Protein AF-A0A832HVL4-F1 (afdb_monomer_lite)

Radius of gyration: 36.93 Å; chains: 1; bounding box: 83×59×104 Å

Foldseek 3Di:
DDDDDPVLLVCLVVVVDDPVSVVVVVVVCVVDPVVVVVSVVVVVVVVVVVPDDDPVPPDPDDDDPDPVPVVVVVVVVVVVVVVVCPPPDPDPDCVVVVVVVVVVVVVVVVVVVVVVVVVVVVVVVVVVVVVVVVVVVVVVVVVVVVVVVVVVVVVVVVVVVVVVVVVVVVVVVVPD

Secondary structure (DSSP, 8-state):
-PPPPHHHHHHHHHT-S-HHHHHHHHHHHHH-HHHHHHHHHHHHHHHHHHT---GGG-PPPPPP----HHHHHHHHHHHHHHHHHHTT---TTSHHHHHHHHHHHHHHHHHHHHHHHHHHHHHHHHHHHHHHHHHHHHHHHHHHHHHHHHHHHHHHHHHHHHHHHHHHHHHHHTT-

pLDDT: mean 84.69, std 16.8, range [48.59, 98.44]

Sequence (176 aa):
MKHPSEETWMEYLYGEVSVEGRRELEQHLTECAECKLRLDEWQKTRRMLDTWKNPAASLPKAVPRRKYWWQAAAAVILLGVGIGIGWWGGRHGDLEVLRAQVQSDVRQAVKKEFEIWRAERQELFEALQTQQEATAEQLARLRQDLETVAVMAEAGLQSAQTRINKLVSLTKVGTE

Structure (mmCIF, N/CA/C/O backbone):
data_AF-A0A832HVL4-F1
#
_entry.id   AF-A0A832HVL4-F1
#
loop_
_atom_site.group_PDB
_atom_site.id
_atom_site.type_symbol
_atom_site.label_atom_id
_atom_site.label_alt_id
_atom_site.label_comp_id
_atom_site.label_asym_id
_atom_site.label_entity_id
_atom_site.label_seq_id
_atom_site.pdbx_PDB_ins_code
_atom_site.Cartn_x
_atom_site.Cartn_y
_atom_site.Cartn_z
_atom_site.occupancy
_atom_site.B_iso_or_equiv
_atom_site.auth_seq_id
_atom_site.auth_comp_id
_atom_site.auth_asym_id
_atom_site.auth_atom_id
_atom_site.pdbx_PDB_model_num
ATOM 1 N N . MET A 1 1 ? -11.924 -37.226 -4.362 1.00 63.69 1 MET A N 1
ATOM 2 C CA . MET A 1 1 ? -11.251 -37.167 -5.681 1.00 63.69 1 MET A CA 1
ATOM 3 C C . MET A 1 1 ? -9.933 -36.423 -5.510 1.00 63.69 1 MET A C 1
ATOM 5 O O . MET A 1 1 ? -9.777 -35.761 -4.492 1.00 63.69 1 MET A O 1
ATOM 9 N N . LYS A 1 2 ? -8.967 -36.558 -6.428 1.00 84.81 2 LYS A N 1
ATOM 10 C CA . LYS A 1 2 ? -7.742 -35.742 -6.376 1.00 84.81 2 LYS A CA 1
ATOM 11 C C . LYS A 1 2 ? -8.062 -34.356 -6.938 1.00 84.81 2 LYS A C 1
ATOM 13 O O . LYS A 1 2 ? -8.553 -34.270 -8.059 1.00 84.81 2 LYS A O 1
ATOM 18 N N . HIS A 1 3 ? -7.831 -33.312 -6.150 1.00 92.62 3 HIS A N 1
ATOM 19 C CA . HIS A 1 3 ? -7.998 -31.931 -6.597 1.00 92.62 3 HIS A CA 1
ATOM 20 C C . HIS A 1 3 ? -6.729 -31.471 -7.326 1.00 92.62 3 HIS A C 1
ATOM 22 O O . HIS A 1 3 ? -5.634 -31.817 -6.870 1.00 92.62 3 HIS A O 1
ATOM 28 N N . PRO A 1 4 ? -6.847 -30.706 -8.427 1.00 94.50 4 PRO A N 1
ATOM 29 C CA . PRO A 1 4 ? -5.694 -30.072 -9.057 1.00 94.50 4 PRO A CA 1
ATOM 30 C C . PRO A 1 4 ? -4.993 -29.124 -8.080 1.00 94.50 4 PRO A C 1
ATOM 32 O O . PRO A 1 4 ? -5.637 -28.558 -7.187 1.00 94.50 4 PRO A O 1
ATOM 35 N N . SER A 1 5 ? -3.679 -28.965 -8.239 1.00 96.00 5 SER A N 1
ATOM 36 C CA . SER A 1 5 ? -2.907 -28.028 -7.424 1.00 96.00 5 SER A CA 1
ATOM 37 C C . SER A 1 5 ? -3.332 -26.585 -7.709 1.00 96.00 5 SER A C 1
ATOM 39 O O . SER A 1 5 ? -3.938 -26.275 -8.736 1.00 96.00 5 SER A O 1
ATOM 41 N N . GLU A 1 6 ? -3.014 -25.687 -6.781 1.00 94.50 6 GLU A N 1
ATOM 42 C CA . GLU A 1 6 ? -3.267 -24.257 -6.960 1.00 94.50 6 GLU A CA 1
ATOM 43 C C . GLU A 1 6 ? -2.499 -23.682 -8.156 1.00 94.50 6 GLU A C 1
ATOM 45 O O . GLU A 1 6 ? -3.067 -22.917 -8.926 1.00 94.50 6 GLU A O 1
ATOM 50 N N . GLU A 1 7 ? -1.256 -24.116 -8.366 1.00 95.94 7 GLU A N 1
ATOM 51 C CA . GLU A 1 7 ? -0.427 -23.730 -9.513 1.00 95.94 7 GLU A CA 1
ATOM 52 C C . GLU A 1 7 ? -1.128 -24.024 -10.847 1.00 95.94 7 GLU A C 1
ATOM 54 O O . GLU A 1 7 ? -1.289 -23.126 -11.671 1.00 95.94 7 GLU A O 1
ATOM 59 N N . THR A 1 8 ? -1.681 -25.230 -11.009 1.00 95.75 8 THR A N 1
ATOM 60 C CA . THR A 1 8 ? -2.439 -25.609 -12.211 1.00 95.75 8 THR A CA 1
ATOM 61 C C . THR A 1 8 ? -3.693 -24.746 -12.411 1.00 95.75 8 THR A C 1
ATOM 63 O O . THR A 1 8 ? -4.053 -24.412 -13.542 1.00 95.75 8 THR A O 1
ATOM 66 N N . TRP A 1 9 ? -4.369 -24.338 -11.331 1.00 96.50 9 TRP A N 1
ATOM 67 C CA . TRP A 1 9 ? -5.496 -23.404 -11.438 1.00 96.50 9 TRP A CA 1
ATOM 68 C C . TRP A 1 9 ? -5.062 -21.985 -11.814 1.00 96.50 9 TRP A C 1
ATOM 70 O O . TRP A 1 9 ? -5.796 -21.304 -12.536 1.00 96.50 9 TRP A O 1
ATOM 80 N N . MET A 1 10 ? -3.889 -21.536 -11.361 1.00 96.56 10 MET A N 1
ATOM 81 C CA . MET A 1 10 ? -3.337 -20.236 -11.747 1.00 96.56 10 MET A CA 1
ATOM 82 C C . MET A 1 10 ? -2.971 -20.223 -13.231 1.00 96.56 10 MET A C 1
ATOM 84 O O . MET A 1 10 ? -3.413 -19.320 -13.943 1.00 96.56 10 MET A O 1
ATOM 88 N N . GLU A 1 11 ? -2.290 -21.257 -13.730 1.00 96.88 11 GLU A N 1
ATOM 89 C CA . GLU A 1 11 ? -2.027 -21.422 -15.167 1.00 96.88 11 GLU A CA 1
ATOM 90 C C . GLU A 1 11 ? -3.337 -21.389 -15.973 1.00 96.88 11 GLU A C 1
ATOM 92 O O . GLU A 1 11 ? -3.433 -20.724 -17.007 1.00 96.88 11 GLU A O 1
ATOM 97 N N . TYR A 1 12 ? -4.396 -22.045 -15.483 1.00 96.69 12 TYR A N 1
ATOM 98 C CA . TYR A 1 12 ? -5.713 -22.014 -16.124 1.00 96.69 12 TYR A CA 1
ATOM 99 C C . TYR A 1 12 ? -6.314 -20.603 -16.168 1.00 96.69 12 TYR A C 1
ATOM 101 O O . TYR A 1 12 ? -6.781 -20.165 -17.224 1.00 96.69 12 TYR A O 1
ATOM 109 N N . LEU A 1 13 ? -6.278 -19.876 -15.047 1.00 95.19 13 LEU A N 1
ATOM 110 C CA . LEU A 1 13 ? -6.803 -18.512 -14.931 1.00 95.19 13 LEU A CA 1
ATOM 111 C C . LEU A 1 13 ? -6.048 -17.506 -15.808 1.00 95.19 13 LEU A C 1
ATOM 113 O O . LEU A 1 13 ? -6.663 -16.563 -16.321 1.00 95.19 13 LEU A O 1
ATOM 117 N N . TYR A 1 14 ? -4.740 -17.685 -15.982 1.00 94.38 14 TYR A N 1
ATOM 118 C CA . TYR A 1 14 ? -3.920 -16.850 -16.863 1.00 94.38 14 TYR A CA 1
ATOM 119 C C . TYR A 1 14 ? -3.921 -17.321 -18.322 1.00 94.38 14 TYR A C 1
ATOM 121 O O . TYR A 1 14 ? -3.505 -16.575 -19.205 1.00 94.38 14 TYR A O 1
ATOM 129 N N . GLY A 1 15 ? -4.496 -18.493 -18.604 1.00 95.50 15 GLY A N 1
ATOM 130 C CA . GLY A 1 15 ? -4.601 -19.042 -19.953 1.00 95.50 15 GLY A CA 1
ATOM 131 C C . GLY A 1 15 ? -3.311 -19.685 -20.461 1.00 95.50 15 GLY A C 1
ATOM 132 O O . GLY A 1 15 ? -3.133 -19.785 -21.671 1.00 95.50 15 GLY A O 1
ATOM 133 N N . GLU A 1 16 ? -2.444 -20.115 -19.548 1.00 96.94 16 GLU A N 1
ATOM 134 C CA . GLU A 1 16 ? -1.137 -20.729 -19.810 1.00 96.94 16 GLU A CA 1
ATOM 135 C C . GLU A 1 16 ? -1.212 -22.263 -19.933 1.00 96.94 16 GLU A C 1
ATOM 137 O O . GLU A 1 16 ? -0.270 -22.900 -20.394 1.00 96.94 16 GLU A O 1
ATOM 142 N N . VAL A 1 17 ? -2.354 -22.866 -19.588 1.00 96.56 17 VAL A N 1
ATOM 143 C CA . VAL A 1 17 ? -2.611 -24.301 -19.797 1.00 96.56 17 VAL A CA 1
ATOM 144 C C . VAL A 1 17 ? -2.794 -24.656 -21.277 1.00 96.56 17 VAL A C 1
ATOM 146 O O . VAL A 1 17 ? -3.365 -23.889 -22.057 1.00 96.56 17 VAL A O 1
ATOM 149 N N . SER A 1 18 ? -2.384 -25.873 -21.652 1.00 96.12 18 SER A N 1
ATOM 150 C CA . SER A 1 18 ? -2.676 -26.443 -22.972 1.00 96.12 18 SER A CA 1
ATOM 151 C C . SER A 1 18 ? -4.184 -26.614 -23.206 1.00 96.12 18 SER A C 1
ATOM 153 O O . SER A 1 18 ? -4.996 -26.585 -22.276 1.00 96.12 18 SER A O 1
ATOM 155 N N . VAL A 1 19 ? -4.580 -26.826 -24.464 1.00 95.38 19 VAL A N 1
ATOM 156 C CA . VAL A 1 19 ? -5.989 -27.048 -24.837 1.00 95.38 19 VAL A CA 1
ATOM 157 C C . VAL A 1 19 ? -6.540 -28.308 -24.163 1.00 95.38 19 VAL A C 1
ATOM 159 O O . VAL A 1 19 ? -7.671 -28.315 -23.672 1.00 95.38 19 VAL A O 1
ATOM 162 N N . GLU A 1 20 ? -5.726 -29.357 -24.091 1.00 93.94 20 GLU A N 1
ATOM 163 C CA . GLU A 1 20 ? -6.057 -30.615 -23.430 1.00 93.94 20 GLU A CA 1
ATOM 164 C C . GLU A 1 20 ? -6.231 -30.411 -21.921 1.00 93.94 20 GLU A C 1
ATOM 166 O O . GLU A 1 20 ? -7.255 -30.816 -21.368 1.00 93.94 20 GLU A O 1
ATOM 171 N N . GLY A 1 21 ? -5.293 -29.702 -21.279 1.00 94.56 21 GLY A N 1
ATOM 172 C CA . GLY A 1 21 ? -5.348 -29.400 -19.847 1.00 94.56 21 GLY A CA 1
ATOM 173 C C . GLY A 1 21 ? -6.544 -28.522 -19.476 1.00 94.56 21 GLY A C 1
ATOM 174 O O . GLY A 1 21 ? -7.209 -28.766 -18.469 1.00 94.56 21 GLY A O 1
ATOM 175 N N . ARG A 1 22 ? -6.904 -27.553 -20.328 1.00 96.69 22 ARG A N 1
ATOM 176 C CA . ARG A 1 22 ? -8.125 -26.753 -20.155 1.00 96.69 22 ARG A CA 1
ATOM 177 C C . ARG A 1 22 ? -9.375 -27.632 -20.124 1.00 96.69 22 ARG A C 1
ATOM 179 O O . ARG A 1 22 ? -10.199 -27.466 -19.229 1.00 96.69 22 ARG A O 1
ATOM 186 N N . ARG A 1 23 ? -9.503 -28.581 -21.056 1.00 96.25 23 ARG A N 1
ATOM 187 C CA . ARG A 1 23 ? -10.669 -29.475 -21.129 1.00 96.25 23 ARG A CA 1
ATOM 188 C C . ARG A 1 23 ? -10.781 -30.381 -19.898 1.00 96.25 23 ARG A C 1
ATOM 190 O O . ARG A 1 23 ? -11.883 -30.592 -19.400 1.00 96.25 23 ARG A O 1
ATOM 197 N N . GLU A 1 24 ? -9.661 -30.902 -19.402 1.00 95.50 24 GLU A N 1
ATOM 198 C CA . GLU A 1 24 ? -9.630 -31.735 -18.189 1.00 95.50 24 GLU A CA 1
ATOM 199 C C . GLU A 1 24 ? -10.056 -30.950 -16.942 1.00 95.50 24 GLU A C 1
ATOM 201 O O . GLU A 1 24 ? -10.849 -31.437 -16.133 1.00 95.50 24 GLU A O 1
ATOM 206 N N . LEU A 1 25 ? -9.586 -29.709 -16.807 1.00 96.69 25 LEU A N 1
ATOM 207 C CA . LEU A 1 25 ? -9.971 -28.829 -15.705 1.00 96.69 25 LEU A CA 1
ATOM 208 C C . LEU A 1 25 ? -11.440 -28.402 -15.798 1.00 96.69 25 LEU A C 1
ATOM 210 O O . LEU A 1 25 ? -12.139 -28.405 -14.787 1.00 96.69 25 LEU A O 1
ATOM 214 N N . GLU A 1 26 ? -11.942 -28.096 -16.995 1.00 96.50 26 GLU A N 1
ATOM 215 C CA . GLU A 1 26 ? -13.363 -27.804 -17.215 1.00 96.50 26 GLU A CA 1
ATOM 216 C C . GLU A 1 26 ? -14.248 -28.999 -16.849 1.00 96.50 26 GLU A C 1
ATOM 218 O O . GLU A 1 26 ? -15.247 -28.829 -16.146 1.00 96.50 26 GLU A O 1
ATOM 223 N N . GLN A 1 27 ? -13.854 -30.215 -17.240 1.00 95.94 27 GLN A N 1
ATOM 224 C CA . GLN A 1 27 ? -14.542 -31.430 -16.812 1.00 95.94 27 GLN A CA 1
ATOM 225 C C . GLN A 1 27 ? -14.526 -31.555 -15.282 1.00 95.94 27 GLN A C 1
ATOM 227 O O . GLN A 1 27 ? -15.575 -31.760 -14.668 1.00 95.94 27 GLN A O 1
ATOM 232 N N . HIS A 1 28 ? -13.376 -31.338 -14.642 1.00 96.06 28 HIS A N 1
ATOM 233 C CA . HIS A 1 28 ? -13.275 -31.370 -13.184 1.00 96.06 28 HIS A CA 1
ATOM 234 C C . HIS A 1 28 ? -14.218 -30.362 -12.504 1.00 96.06 28 HIS A C 1
ATOM 236 O O . HIS A 1 28 ? -14.832 -30.682 -11.487 1.00 96.06 28 HIS A O 1
ATOM 242 N N . LEU A 1 29 ? -14.398 -29.166 -13.073 1.00 96.44 29 LEU A N 1
ATOM 243 C CA . LEU A 1 29 ? -15.327 -28.155 -12.547 1.00 96.44 29 LEU A CA 1
ATOM 244 C C . LEU A 1 29 ? -16.802 -28.566 -12.655 1.00 96.44 29 LEU A C 1
ATOM 246 O O . LEU A 1 29 ? -17.626 -28.066 -11.884 1.00 96.44 29 LEU A O 1
ATOM 250 N N . THR A 1 30 ? -17.151 -29.459 -13.585 1.00 95.88 30 THR A N 1
ATOM 251 C CA . THR A 1 30 ? -18.510 -30.023 -13.651 1.00 95.88 30 THR A CA 1
ATOM 252 C C . THR A 1 30 ? -18.762 -31.063 -12.563 1.00 95.88 30 THR A C 1
ATOM 254 O O . THR A 1 30 ? -19.886 -31.179 -12.079 1.00 95.88 30 THR A O 1
ATOM 257 N N . GLU A 1 31 ? -17.714 -31.767 -12.135 1.00 95.69 31 GLU A N 1
ATOM 258 C CA . GLU A 1 31 ? -17.797 -32.872 -11.176 1.00 95.69 31 GLU A CA 1
ATOM 259 C C . GLU A 1 31 ? -17.493 -32.432 -9.727 1.00 95.69 31 GLU A C 1
ATOM 261 O O . GLU A 1 31 ? -17.926 -33.088 -8.778 1.00 95.69 31 GLU A O 1
ATOM 266 N N . CYS A 1 32 ? -16.785 -31.311 -9.526 1.00 97.00 32 CYS A N 1
ATOM 267 C CA . CYS A 1 32 ? -16.328 -30.850 -8.214 1.00 97.00 32 CYS A CA 1
ATOM 268 C C . CYS A 1 32 ? -16.840 -29.445 -7.843 1.00 97.00 32 CYS A C 1
ATOM 270 O O . CYS A 1 32 ? -16.320 -28.419 -8.290 1.00 97.00 32 CYS A O 1
ATOM 272 N N . ALA A 1 33 ? -17.814 -29.394 -6.928 1.00 95.44 33 ALA A N 1
ATOM 273 C CA . ALA A 1 33 ? -18.367 -28.138 -6.416 1.00 95.44 33 ALA A CA 1
ATOM 274 C C . ALA A 1 33 ? -17.352 -27.301 -5.610 1.00 95.44 33 ALA A C 1
ATOM 276 O O . ALA A 1 33 ? -17.384 -26.075 -5.675 1.00 95.44 33 ALA A O 1
ATOM 277 N N . GLU A 1 34 ? -16.434 -27.941 -4.879 1.00 95.81 34 GLU A N 1
ATOM 278 C CA . GLU A 1 34 ? -15.424 -27.239 -4.074 1.00 95.81 34 GLU A CA 1
ATOM 279 C C . GLU A 1 34 ? -14.448 -26.445 -4.953 1.00 95.81 34 GLU A C 1
ATOM 281 O O . GLU A 1 34 ? -14.223 -25.257 -4.723 1.00 95.81 34 GLU A O 1
ATOM 286 N N . CYS A 1 35 ? -13.916 -27.072 -6.007 1.00 96.62 35 CYS A N 1
ATOM 287 C CA . CYS A 1 35 ? -13.033 -26.392 -6.954 1.00 96.62 35 CYS A CA 1
ATOM 288 C C . CYS A 1 35 ? -13.754 -25.252 -7.681 1.00 96.62 35 CYS A C 1
ATOM 290 O O . CYS A 1 35 ? -13.153 -24.206 -7.918 1.00 96.62 35 CYS A O 1
ATOM 292 N N . LYS A 1 36 ? -15.053 -25.410 -7.963 1.00 96.38 36 LYS A N 1
ATOM 293 C CA . LYS A 1 36 ? -15.873 -24.352 -8.561 1.00 96.38 36 LYS A CA 1
ATOM 294 C C . LYS A 1 36 ? -16.016 -23.133 -7.647 1.00 96.38 36 LYS A C 1
ATOM 296 O O . LYS A 1 36 ? -15.883 -22.010 -8.127 1.00 96.38 36 LYS A O 1
ATOM 301 N N . LEU A 1 37 ? -16.255 -23.345 -6.351 1.00 96.50 37 LEU A N 1
ATOM 302 C CA . LEU A 1 37 ? -16.341 -22.257 -5.370 1.00 96.50 37 LEU A CA 1
ATOM 303 C C . LEU A 1 37 ? -15.018 -21.494 -5.263 1.00 96.50 37 LEU A C 1
ATOM 305 O O . LEU A 1 37 ? -15.008 -20.267 -5.342 1.00 96.50 37 LEU A O 1
ATOM 309 N N . ARG A 1 38 ? -13.902 -22.222 -5.152 1.00 96.06 38 ARG A N 1
ATOM 310 C CA . ARG A 1 38 ? -12.564 -21.623 -5.056 1.00 96.06 38 ARG A CA 1
ATOM 311 C C . ARG A 1 38 ? -12.214 -20.800 -6.300 1.00 96.06 38 ARG A C 1
ATOM 313 O O . ARG A 1 38 ? -11.702 -19.689 -6.191 1.00 96.06 38 ARG A O 1
ATOM 320 N N . LEU A 1 39 ? -12.541 -21.318 -7.484 1.00 96.62 39 LEU A N 1
ATOM 321 C CA . LEU A 1 39 ? -12.297 -20.619 -8.742 1.00 96.62 39 LEU A CA 1
ATOM 322 C C . LEU A 1 39 ? -13.128 -19.332 -8.867 1.00 96.62 39 LEU A C 1
ATOM 324 O O . LEU A 1 39 ? -12.608 -18.317 -9.332 1.00 96.62 39 LEU A O 1
ATOM 328 N N . ASP A 1 40 ? -14.393 -19.351 -8.440 1.00 96.88 40 ASP A N 1
ATOM 329 C CA . ASP A 1 40 ? -15.248 -18.157 -8.459 1.00 96.88 40 ASP A CA 1
ATOM 330 C C . ASP A 1 40 ? -14.735 -17.070 -7.499 1.00 96.88 40 ASP A C 1
ATOM 332 O O . ASP A 1 40 ? -14.710 -15.890 -7.858 1.00 96.88 40 ASP A O 1
ATOM 336 N N . GLU A 1 41 ? -14.230 -17.456 -6.322 1.00 97.00 41 GLU A N 1
ATOM 337 C CA . GLU A 1 41 ? -13.596 -16.533 -5.373 1.00 97.00 41 GLU A CA 1
ATOM 338 C C . GLU A 1 41 ? -12.382 -15.821 -5.992 1.00 97.00 41 GLU A C 1
ATOM 340 O O . GLU A 1 41 ? -12.291 -14.587 -5.955 1.00 97.00 41 GLU A O 1
ATOM 345 N N . TRP A 1 42 ? -11.488 -16.565 -6.648 1.00 96.81 42 TRP A N 1
ATOM 346 C CA . TRP A 1 42 ? -10.343 -15.976 -7.346 1.00 96.81 42 TRP A CA 1
ATOM 347 C C . TRP A 1 42 ? -10.768 -15.057 -8.497 1.00 96.81 42 TRP A C 1
ATOM 349 O O . TRP A 1 42 ? -10.261 -13.938 -8.621 1.00 96.81 42 TRP A O 1
ATOM 359 N N . GLN A 1 43 ? -11.744 -15.470 -9.310 1.00 95.88 43 GLN A N 1
ATOM 360 C CA . GLN A 1 43 ? -12.272 -14.633 -10.392 1.00 95.88 43 GLN A CA 1
ATOM 361 C C . GLN A 1 43 ? -12.960 -13.364 -9.876 1.00 95.88 43 GLN A C 1
ATOM 363 O O . GLN A 1 43 ? -12.926 -12.326 -10.542 1.00 95.88 43 GLN A O 1
ATOM 368 N N . LYS A 1 44 ? -13.608 -13.421 -8.710 1.00 96.12 44 LYS A N 1
ATOM 369 C CA . LYS A 1 44 ? -14.209 -12.253 -8.059 1.00 96.12 44 LYS A CA 1
ATOM 370 C C . LYS A 1 44 ? -13.136 -11.262 -7.611 1.00 96.12 44 LYS A C 1
ATOM 372 O O . LYS A 1 44 ? -13.257 -10.076 -7.917 1.00 96.12 44 LYS A O 1
ATOM 377 N N . THR A 1 45 ? -12.076 -11.739 -6.959 1.00 94.81 45 THR A N 1
ATOM 378 C CA . THR A 1 45 ? -10.936 -10.900 -6.556 1.00 94.81 45 THR A CA 1
ATOM 379 C C . THR A 1 45 ? -10.270 -10.251 -7.767 1.00 94.81 45 THR A C 1
ATOM 381 O O . THR A 1 45 ? -10.027 -9.045 -7.759 1.00 94.81 45 THR A O 1
ATOM 384 N N . ARG A 1 46 ? -10.063 -11.005 -8.853 1.00 93.44 46 ARG A N 1
ATOM 385 C CA . ARG A 1 46 ? -9.511 -10.465 -10.103 1.00 93.44 46 ARG A CA 1
ATOM 386 C C . ARG A 1 46 ? -10.391 -9.366 -10.698 1.00 93.44 46 ARG A C 1
ATOM 388 O O . ARG A 1 46 ? -9.890 -8.286 -10.977 1.00 93.44 46 ARG A O 1
ATOM 395 N N . ARG A 1 47 ? -11.707 -9.588 -10.795 1.00 92.94 47 ARG A N 1
ATOM 396 C CA . ARG A 1 47 ? -12.660 -8.564 -11.267 1.00 92.94 47 ARG A CA 1
ATOM 397 C C . ARG A 1 47 ? -12.637 -7.303 -10.399 1.00 92.94 47 ARG A C 1
ATOM 399 O O . ARG A 1 47 ? -12.713 -6.200 -10.930 1.00 92.94 47 ARG A O 1
ATOM 406 N N . MET A 1 48 ? -12.512 -7.454 -9.080 1.00 91.06 48 MET A N 1
ATOM 407 C CA . MET A 1 48 ? -12.387 -6.322 -8.158 1.00 91.06 48 MET A CA 1
ATOM 408 C C . MET A 1 48 ? -11.110 -5.514 -8.431 1.00 91.06 48 MET A C 1
ATOM 410 O O . MET A 1 48 ? -11.168 -4.285 -8.501 1.00 91.06 48 MET A O 1
ATOM 414 N N . LEU A 1 49 ? -9.982 -6.195 -8.644 1.00 90.94 49 LEU A N 1
ATOM 415 C CA . LEU A 1 49 ? -8.713 -5.557 -9.000 1.00 90.94 49 LEU A CA 1
ATOM 416 C C . LEU A 1 49 ? -8.761 -4.910 -10.392 1.00 90.94 49 LEU A C 1
ATOM 418 O O . LEU A 1 49 ? -8.266 -3.801 -10.548 1.00 90.94 49 LEU A O 1
ATOM 422 N N . ASP A 1 50 ? -9.431 -5.518 -11.372 1.00 88.06 50 ASP A N 1
ATOM 423 C CA . ASP A 1 50 ? -9.621 -4.921 -12.704 1.00 88.06 50 ASP A CA 1
ATOM 424 C C . ASP A 1 50 ? -10.449 -3.625 -12.636 1.00 88.06 50 ASP A C 1
ATOM 426 O O . ASP A 1 50 ? -10.222 -2.677 -13.391 1.00 88.06 50 ASP A O 1
ATOM 430 N N . THR A 1 51 ? -11.410 -3.554 -11.709 1.00 87.81 51 THR A N 1
ATOM 431 C CA . THR A 1 51 ? -12.187 -2.328 -11.461 1.00 87.81 51 THR A CA 1
ATOM 432 C C . THR A 1 51 ? -11.446 -1.282 -10.631 1.00 87.81 51 THR A C 1
ATOM 434 O O . THR A 1 51 ? -11.903 -0.137 -10.549 1.00 87.81 51 THR A O 1
ATOM 437 N N . TRP A 1 52 ? -10.306 -1.636 -10.031 1.00 85.56 52 TRP A N 1
ATOM 438 C CA . TRP A 1 52 ? -9.507 -0.713 -9.237 1.00 85.56 52 TRP A CA 1
ATOM 439 C C . TRP A 1 52 ? -8.869 0.344 -10.145 1.00 85.56 52 TRP A C 1
ATOM 441 O O . TRP A 1 52 ? -7.848 0.130 -10.798 1.00 85.56 52 TRP A O 1
ATOM 451 N N . LYS A 1 53 ? -9.460 1.540 -10.173 1.00 74.56 53 LYS A N 1
ATOM 452 C CA . LYS A 1 53 ? -8.848 2.703 -10.818 1.00 74.56 53 LYS A CA 1
ATOM 453 C C . LYS A 1 53 ? -7.832 3.316 -9.867 1.00 74.56 53 LYS A C 1
ATOM 455 O O . LYS A 1 53 ? -8.205 3.821 -8.814 1.00 74.56 53 LYS A O 1
ATOM 460 N N . ASN A 1 54 ? -6.560 3.308 -10.261 1.00 72.56 54 ASN A N 1
ATOM 461 C CA . ASN A 1 54 ? -5.515 4.022 -9.537 1.00 72.56 54 ASN A CA 1
ATOM 462 C C . ASN A 1 54 ? -5.856 5.531 -9.498 1.00 72.56 54 ASN A C 1
ATOM 464 O O . ASN A 1 54 ? -5.874 6.162 -10.561 1.00 72.56 54 ASN A O 1
ATOM 468 N N . PRO A 1 55 ? -6.107 6.133 -8.318 1.00 61.38 55 PRO A N 1
ATOM 469 C CA . PRO A 1 55 ? -6.435 7.555 -8.218 1.00 61.38 55 PRO A CA 1
ATOM 470 C C . PRO A 1 55 ? -5.284 8.470 -8.674 1.00 61.38 55 PRO A C 1
ATOM 472 O O . PRO A 1 55 ? -5.531 9.622 -9.022 1.00 61.38 55 PRO A O 1
ATOM 475 N N . ALA A 1 56 ? -4.049 7.962 -8.762 1.00 62.62 56 ALA A N 1
ATOM 476 C CA . ALA A 1 56 ? -2.894 8.703 -9.270 1.00 62.62 56 ALA A CA 1
ATOM 477 C C . ALA A 1 56 ? -2.799 8.745 -10.812 1.00 62.62 56 ALA A C 1
ATOM 479 O O . ALA A 1 56 ? -2.010 9.514 -11.353 1.00 62.62 56 ALA A O 1
ATOM 480 N N . ALA A 1 57 ? -3.596 7.952 -11.542 1.00 57.34 57 ALA A N 1
ATOM 481 C CA . ALA A 1 57 ? -3.481 7.799 -13.000 1.00 57.34 57 ALA A CA 1
ATOM 482 C C . ALA A 1 57 ? -4.516 8.604 -13.810 1.00 57.34 57 ALA A C 1
ATOM 484 O O . ALA A 1 57 ? -4.743 8.316 -14.989 1.00 57.34 57 ALA A O 1
ATOM 485 N N . SER A 1 58 ? -5.160 9.617 -13.218 1.00 56.56 58 SER A N 1
ATOM 486 C CA . SER A 1 58 ? -5.975 10.554 -14.003 1.00 56.56 58 SER A CA 1
ATOM 487 C C . SER A 1 58 ? -5.067 11.480 -14.822 1.00 56.56 58 SER A C 1
ATOM 489 O O . SER A 1 58 ? -4.727 12.591 -14.427 1.00 56.56 58 SER A O 1
ATOM 491 N N . LEU A 1 59 ? -4.629 10.986 -15.981 1.00 58.00 59 LEU A N 1
ATOM 492 C CA . LEU A 1 59 ? -3.940 11.791 -16.983 1.00 58.00 59 LEU A CA 1
ATOM 493 C C . LEU A 1 59 ? -4.801 13.016 -17.351 1.00 58.00 59 LEU A C 1
ATOM 495 O O . LEU A 1 59 ? -6.033 12.905 -17.421 1.00 58.00 59 LEU A O 1
ATOM 499 N N . PRO A 1 60 ? -4.185 14.182 -17.623 1.00 56.53 60 PRO A N 1
ATOM 500 C CA . PRO A 1 60 ? -4.919 15.357 -18.072 1.00 56.53 60 PRO A CA 1
ATOM 501 C C . PRO A 1 60 ? -5.709 15.040 -19.351 1.00 56.53 60 PRO A C 1
ATOM 503 O O . PRO A 1 60 ? -5.198 14.411 -20.280 1.00 56.53 60 PRO A O 1
ATOM 506 N N . LYS A 1 61 ? -6.979 15.469 -19.394 1.00 59.78 61 LYS A N 1
ATOM 507 C CA . LYS A 1 61 ? -7.872 15.309 -20.555 1.00 59.78 61 LYS A CA 1
ATOM 508 C C . LYS A 1 61 ? -7.186 15.834 -21.822 1.00 59.78 61 LYS A C 1
ATOM 510 O O . LYS A 1 61 ? -6.644 16.936 -21.823 1.00 59.78 61 LYS A O 1
ATOM 515 N N . ALA A 1 62 ? -7.238 15.035 -22.889 1.00 57.12 62 ALA A N 1
ATOM 516 C CA . ALA A 1 62 ? -6.601 15.301 -24.174 1.00 57.12 62 ALA A CA 1
ATOM 517 C C . ALA A 1 62 ? -6.852 16.736 -24.675 1.00 57.12 62 ALA A C 1
ATOM 519 O O . ALA A 1 62 ? -7.990 17.152 -24.894 1.00 57.12 62 ALA A O 1
ATOM 520 N N . VAL A 1 63 ? -5.760 17.471 -24.885 1.00 58.03 63 VAL A N 1
ATOM 521 C CA . VAL A 1 63 ? -5.743 18.784 -25.541 1.00 58.03 63 VAL A CA 1
ATOM 522 C C . VAL A 1 63 ? -6.287 18.633 -26.973 1.00 58.03 63 VAL A C 1
ATOM 524 O O . VAL A 1 63 ? -5.898 17.690 -27.671 1.00 58.03 63 VAL A O 1
ATOM 527 N N . PRO A 1 64 ? -7.185 19.518 -27.449 1.00 52.91 64 PRO A N 1
ATOM 528 C CA . PRO A 1 64 ? -7.788 19.386 -28.770 1.00 52.91 64 PRO A CA 1
ATOM 529 C C . PRO A 1 64 ? -6.715 19.425 -29.862 1.00 52.91 64 PRO A C 1
ATOM 531 O O . PRO A 1 64 ? -5.882 20.332 -29.916 1.00 52.91 64 PRO A O 1
ATOM 534 N N . ARG A 1 65 ? -6.757 18.431 -30.759 1.00 55.69 65 ARG A N 1
ATOM 535 C CA . ARG A 1 65 ? -5.853 18.292 -31.908 1.00 55.69 65 ARG A CA 1
ATOM 536 C C . ARG A 1 65 ? -6.112 19.423 -32.904 1.00 55.69 65 ARG A C 1
ATOM 538 O O . ARG A 1 65 ? -6.860 19.272 -33.869 1.00 55.69 65 ARG A O 1
ATOM 545 N N . ARG A 1 66 ? -5.494 20.581 -32.666 1.00 57.34 66 ARG A N 1
ATOM 546 C CA . ARG A 1 66 ? -5.402 21.656 -33.653 1.00 57.34 66 ARG A CA 1
ATOM 547 C C . ARG A 1 66 ? -4.558 21.157 -34.835 1.00 57.34 66 ARG A C 1
ATOM 549 O O . ARG A 1 66 ? -3.616 20.388 -34.680 1.00 57.34 66 ARG A O 1
ATOM 556 N N . LYS A 1 67 ? -4.978 21.551 -36.033 1.00 59.34 67 LYS A N 1
ATOM 557 C CA . LYS A 1 67 ? -4.619 21.026 -37.358 1.00 59.34 67 LYS A CA 1
ATOM 558 C C . LYS A 1 67 ? -3.138 21.282 -37.727 1.00 59.34 67 LYS A C 1
ATOM 560 O O . LYS A 1 67 ? -2.856 22.112 -38.580 1.00 59.34 67 LYS A O 1
ATOM 565 N N . TYR A 1 68 ? -2.187 20.575 -37.108 1.00 56.75 68 TYR A N 1
ATOM 566 C CA . TYR A 1 68 ? -0.743 20.664 -37.409 1.00 56.75 68 TYR A CA 1
ATOM 567 C C . TYR A 1 68 ? -0.277 19.654 -38.483 1.00 56.75 68 TYR A C 1
ATOM 569 O O . TYR A 1 68 ? 0.786 19.057 -38.361 1.00 56.75 68 TYR A O 1
ATOM 577 N N . TRP A 1 69 ? -1.036 19.495 -39.576 1.00 54.41 69 TRP A N 1
ATOM 578 C CA . TRP A 1 69 ? -0.634 18.703 -40.761 1.00 54.41 69 TRP A CA 1
ATOM 579 C C . TRP A 1 69 ? 0.784 19.056 -41.223 1.00 54.41 69 TRP A C 1
ATOM 581 O O . TRP A 1 69 ? 1.603 18.174 -41.459 1.00 54.41 69 TRP A O 1
ATOM 591 N N . TRP A 1 70 ? 1.090 20.346 -41.352 1.00 53.06 70 TRP A N 1
ATOM 592 C CA . TRP A 1 70 ? 2.382 20.858 -41.818 1.00 53.06 70 TRP A CA 1
ATOM 593 C C . TRP A 1 70 ? 3.611 20.394 -41.017 1.00 53.06 70 TRP A C 1
ATOM 595 O O . TRP A 1 70 ? 4.703 20.366 -41.576 1.00 53.06 70 TRP A O 1
ATOM 605 N N . GLN A 1 71 ? 3.461 19.951 -39.762 1.00 55.94 71 GLN A N 1
ATOM 606 C CA . GLN A 1 71 ? 4.591 19.419 -38.987 1.00 55.94 71 GLN A CA 1
ATOM 607 C C . GLN A 1 71 ? 4.916 17.953 -39.312 1.00 55.94 71 GLN A C 1
ATOM 609 O O . GLN A 1 71 ? 6.051 17.524 -39.115 1.00 55.94 71 GLN A O 1
ATOM 614 N N . ALA A 1 72 ? 3.976 17.196 -39.891 1.00 57.41 72 ALA A N 1
ATOM 615 C CA . ALA A 1 72 ? 4.231 15.823 -40.330 1.00 57.41 72 ALA A CA 1
ATOM 616 C C . ALA A 1 72 ? 5.160 15.765 -41.559 1.00 57.41 72 ALA A C 1
ATOM 618 O O . ALA A 1 72 ? 5.958 14.841 -41.684 1.00 57.41 72 ALA A O 1
ATOM 619 N N . ALA A 1 73 ? 5.120 16.777 -42.434 1.00 58.81 73 ALA A N 1
ATOM 620 C CA . ALA A 1 73 ? 5.995 16.845 -43.606 1.00 58.81 73 ALA A CA 1
ATOM 621 C C . ALA A 1 73 ? 7.474 17.056 -43.226 1.00 58.81 73 ALA A C 1
ATOM 623 O O . ALA A 1 73 ? 8.359 16.451 -43.827 1.00 58.81 73 ALA A O 1
ATOM 624 N N . ALA A 1 74 ? 7.749 17.849 -42.184 1.00 59.00 74 ALA A N 1
ATOM 625 C CA . ALA A 1 74 ? 9.109 18.059 -41.685 1.00 59.00 74 ALA A CA 1
ATOM 626 C C . ALA A 1 74 ? 9.703 16.790 -41.041 1.00 59.00 74 ALA A C 1
ATOM 628 O O . ALA A 1 74 ? 10.887 16.502 -41.217 1.00 59.00 74 ALA A O 1
ATOM 629 N N . ALA A 1 75 ? 8.879 15.990 -40.354 1.00 58.84 75 ALA A N 1
ATOM 630 C CA . ALA A 1 75 ? 9.315 14.740 -39.730 1.00 58.84 75 ALA A CA 1
ATOM 631 C C . ALA A 1 75 ? 9.723 13.665 -40.757 1.00 58.84 75 ALA A C 1
ATOM 633 O O . ALA A 1 75 ? 10.686 12.936 -40.529 1.00 58.84 75 ALA A O 1
ATOM 634 N N . VAL A 1 76 ? 9.046 13.596 -41.910 1.00 64.94 76 VAL A N 1
ATOM 635 C CA . VAL A 1 76 ? 9.383 12.643 -42.986 1.00 64.94 76 VAL A CA 1
ATOM 636 C C . VAL A 1 76 ? 10.725 12.984 -43.644 1.00 64.94 76 VAL A C 1
ATOM 638 O O . VAL A 1 76 ? 11.500 12.081 -43.951 1.00 64.94 76 VAL A O 1
ATOM 641 N N . ILE A 1 77 ? 11.050 14.272 -43.800 1.00 64.38 77 ILE A N 1
ATOM 642 C CA . ILE A 1 77 ? 12.341 14.706 -44.357 1.00 64.38 77 ILE A CA 1
ATOM 643 C C . ILE A 1 77 ? 13.486 14.410 -43.374 1.00 64.38 77 ILE A C 1
ATOM 645 O O . ILE A 1 77 ? 14.525 13.899 -43.786 1.00 64.38 77 ILE A O 1
ATOM 649 N N . LEU A 1 78 ? 13.286 14.645 -42.071 1.00 60.16 78 LEU A N 1
ATOM 650 C CA . LEU A 1 78 ? 14.289 14.318 -41.048 1.00 60.16 78 LEU A CA 1
ATOM 651 C C . LEU A 1 78 ? 14.525 12.802 -40.912 1.00 60.16 78 LEU A C 1
ATOM 653 O O . LEU A 1 78 ? 15.670 12.376 -40.766 1.00 60.16 78 LEU A O 1
ATOM 657 N N . LEU A 1 79 ? 13.478 11.977 -41.033 1.00 59.44 79 LEU A N 1
ATOM 658 C CA . LEU A 1 79 ? 13.612 10.513 -41.037 1.00 59.44 79 LEU A CA 1
ATOM 659 C C . LEU A 1 79 ? 14.269 9.980 -42.323 1.00 59.44 79 LEU A C 1
ATOM 661 O O . LEU A 1 79 ? 15.086 9.062 -42.249 1.00 59.44 79 LEU A O 1
ATOM 665 N N . GLY A 1 80 ? 13.985 10.575 -43.487 1.00 56.97 80 GLY A N 1
ATOM 666 C CA . GLY A 1 80 ? 14.624 10.204 -44.756 1.00 56.97 80 GLY A CA 1
ATOM 667 C C . GLY A 1 80 ? 16.128 10.500 -44.793 1.00 56.97 80 GLY A C 1
ATOM 668 O O . GLY A 1 80 ? 16.905 9.693 -45.302 1.00 56.97 80 GLY A O 1
ATOM 669 N N . VAL A 1 81 ? 16.561 11.613 -44.191 1.00 57.81 81 VAL A N 1
ATOM 670 C CA . VAL A 1 81 ? 17.989 11.967 -44.082 1.00 57.81 81 VAL A CA 1
ATOM 671 C C . VAL A 1 81 ? 18.720 11.070 -43.074 1.00 57.81 81 VAL A C 1
ATOM 673 O O . VAL A 1 81 ? 19.858 10.676 -43.326 1.00 57.81 81 VAL A O 1
ATOM 676 N N . GLY A 1 82 ? 18.069 10.671 -41.975 1.00 52.22 82 GLY A N 1
ATOM 677 C CA . GLY A 1 82 ? 18.663 9.767 -40.980 1.00 52.22 82 GLY A CA 1
ATOM 678 C C . GLY A 1 82 ? 18.956 8.358 -41.513 1.00 52.22 82 GLY A C 1
ATOM 679 O O . GLY A 1 82 ? 20.003 7.790 -41.206 1.00 52.22 82 GLY A O 1
ATOM 680 N N . ILE A 1 83 ? 18.081 7.810 -42.364 1.00 58.41 83 ILE A N 1
ATOM 681 C CA . ILE A 1 83 ? 18.264 6.471 -42.956 1.00 58.41 83 ILE A CA 1
ATOM 682 C C . ILE A 1 83 ? 19.360 6.478 -44.040 1.00 58.41 83 ILE A C 1
ATOM 684 O O . ILE A 1 83 ? 20.102 5.504 -44.169 1.00 58.41 83 ILE A O 1
ATOM 688 N N . GLY A 1 84 ? 19.538 7.588 -44.766 1.00 51.44 84 GLY A N 1
ATOM 689 C CA . GLY A 1 84 ? 20.585 7.719 -45.789 1.00 51.44 84 GLY A CA 1
ATOM 690 C C . GLY A 1 84 ? 22.020 7.740 -45.242 1.00 51.44 84 GLY A C 1
ATOM 691 O O . GLY A 1 84 ? 22.944 7.312 -45.930 1.00 51.44 84 GLY A O 1
ATOM 692 N N . ILE A 1 85 ? 22.223 8.185 -43.997 1.00 55.31 85 ILE A N 1
ATOM 693 C CA . ILE A 1 85 ? 23.558 8.289 -43.375 1.00 55.31 85 ILE A CA 1
ATOM 694 C C . ILE A 1 85 ? 24.044 6.933 -42.829 1.00 55.31 85 ILE A C 1
ATOM 696 O O . ILE A 1 85 ? 25.247 6.675 -42.795 1.00 55.31 85 ILE A O 1
ATOM 700 N N . GLY A 1 86 ? 23.129 6.035 -42.447 1.00 51.12 86 GLY A N 1
ATOM 701 C CA . GLY A 1 86 ? 23.477 4.765 -41.800 1.00 51.12 86 GLY A CA 1
ATOM 702 C C . GLY A 1 86 ? 24.069 3.700 -42.727 1.00 51.12 86 GLY A C 1
AT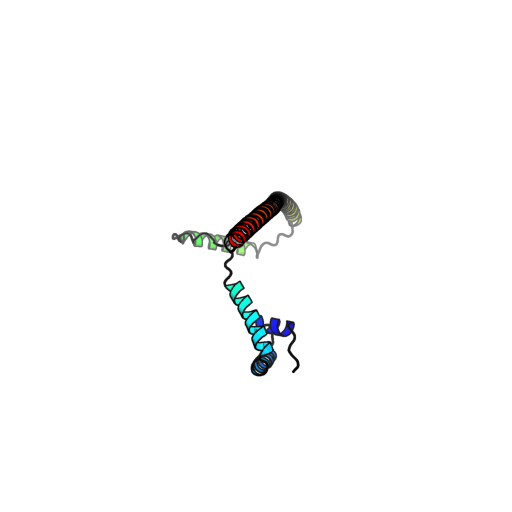OM 703 O O . GLY A 1 86 ? 24.813 2.843 -42.261 1.00 51.12 86 GLY A O 1
ATOM 704 N N . TRP A 1 87 ? 23.770 3.738 -44.030 1.00 54.12 87 TRP A N 1
ATOM 705 C CA . TRP A 1 87 ? 24.137 2.639 -44.934 1.00 54.12 87 TRP A CA 1
ATOM 706 C C . TRP A 1 87 ? 25.463 2.846 -45.683 1.00 54.12 87 TRP A C 1
ATOM 708 O O . TRP A 1 87 ? 26.047 1.872 -46.149 1.00 54.12 87 TRP A O 1
ATOM 718 N N . TRP A 1 88 ? 25.982 4.081 -45.765 1.00 52.19 88 TRP A N 1
ATOM 719 C CA . TRP A 1 88 ? 27.180 4.380 -46.573 1.00 52.19 88 TRP A CA 1
ATOM 720 C C . TRP A 1 88 ? 28.426 4.818 -45.780 1.00 52.19 88 TRP A C 1
ATOM 722 O O . TRP A 1 88 ? 29.519 4.909 -46.338 1.00 52.19 88 TRP A O 1
ATOM 732 N N . GLY A 1 89 ? 28.304 5.077 -44.477 1.00 53.28 89 GLY A N 1
ATOM 733 C CA . GLY A 1 89 ? 29.360 5.684 -43.662 1.00 53.28 89 GLY A CA 1
ATOM 734 C C . GLY A 1 89 ? 30.279 4.704 -42.934 1.00 53.28 89 GLY A C 1
ATOM 735 O O . GLY A 1 89 ? 30.337 4.720 -41.708 1.00 53.28 89 GLY A O 1
ATOM 736 N N . GLY A 1 90 ? 31.057 3.900 -43.657 1.00 53.69 90 GLY A N 1
ATOM 737 C CA . GLY A 1 90 ? 32.259 3.290 -43.087 1.00 53.69 90 GLY A CA 1
ATOM 738 C C . GLY A 1 90 ? 33.286 4.371 -42.720 1.00 53.69 90 GLY A C 1
ATOM 739 O O . GLY A 1 90 ? 34.046 4.819 -43.574 1.00 53.69 90 GLY A O 1
ATOM 740 N N . ARG A 1 91 ? 33.330 4.799 -41.453 1.00 53.03 91 ARG A N 1
ATOM 741 C CA . ARG A 1 91 ? 34.449 5.564 -40.867 1.00 53.03 91 ARG A CA 1
ATOM 742 C C . ARG A 1 91 ? 34.897 4.899 -39.566 1.00 53.03 91 ARG A C 1
ATOM 744 O O . ARG A 1 91 ? 34.483 5.274 -38.478 1.00 53.03 91 ARG A O 1
ATOM 751 N N . HIS A 1 92 ? 35.796 3.927 -39.686 1.00 55.41 92 HIS A N 1
ATOM 752 C CA . HIS A 1 92 ? 36.442 3.233 -38.564 1.00 55.41 92 HIS A CA 1
ATOM 753 C C . HIS A 1 92 ? 37.547 4.054 -37.849 1.00 55.41 92 HIS A C 1
ATOM 755 O O . HIS A 1 92 ? 38.351 3.480 -37.128 1.00 55.41 92 HIS A O 1
ATOM 761 N N . GLY A 1 93 ? 37.605 5.382 -38.020 1.00 57.03 93 GLY A N 1
ATOM 762 C CA . GLY A 1 93 ? 38.698 6.215 -37.489 1.00 57.03 93 GLY A CA 1
ATOM 763 C C . GLY A 1 93 ? 38.438 6.926 -36.154 1.00 57.03 93 GLY A C 1
ATOM 764 O O . GLY A 1 93 ? 39.399 7.270 -35.483 1.00 57.03 93 GLY A O 1
ATOM 765 N N . ASP A 1 94 ? 37.178 7.131 -35.749 1.00 62.69 94 ASP A N 1
ATOM 766 C CA . ASP A 1 94 ? 36.831 8.060 -34.645 1.00 62.69 94 ASP A CA 1
ATOM 767 C C . ASP A 1 94 ? 36.005 7.425 -33.510 1.00 62.69 94 ASP A C 1
ATOM 769 O O . ASP A 1 94 ? 35.433 8.108 -32.659 1.00 62.69 94 ASP A O 1
ATOM 773 N N . LEU A 1 95 ? 35.927 6.092 -33.470 1.00 65.62 95 LEU A N 1
ATOM 774 C CA . LEU A 1 95 ? 35.145 5.373 -32.457 1.00 65.62 95 LEU A CA 1
ATOM 775 C C . LEU A 1 95 ? 35.713 5.532 -31.039 1.00 65.62 95 LEU A C 1
ATOM 777 O O . LEU A 1 95 ? 34.939 5.538 -30.086 1.00 65.62 95 LEU A O 1
ATOM 781 N N . GLU A 1 96 ? 37.030 5.679 -30.876 1.00 71.06 96 GLU A N 1
ATOM 782 C CA . GLU A 1 96 ? 37.639 5.887 -29.552 1.00 71.06 96 GLU A CA 1
ATOM 783 C C . GLU A 1 96 ? 37.362 7.284 -28.994 1.00 71.06 96 GLU A C 1
ATOM 785 O O . GLU A 1 96 ? 37.021 7.410 -27.817 1.00 71.06 96 GLU A O 1
ATOM 790 N N . VAL A 1 97 ? 37.424 8.318 -29.837 1.00 73.94 97 VAL A N 1
ATOM 791 C CA . VAL A 1 97 ? 37.121 9.701 -29.441 1.00 73.94 97 VAL A CA 1
ATOM 792 C C . VAL A 1 97 ? 35.639 9.838 -29.093 1.00 73.94 97 VAL A C 1
ATOM 794 O O . VAL A 1 97 ? 35.297 10.353 -28.027 1.00 73.94 97 VAL A O 1
ATOM 797 N N . LEU A 1 98 ? 34.755 9.277 -29.927 1.00 78.12 98 LEU A N 1
ATOM 798 C CA . LEU A 1 98 ? 33.317 9.240 -29.652 1.00 78.12 98 LEU A CA 1
ATOM 799 C C . LEU A 1 98 ? 32.998 8.447 -28.380 1.00 78.12 98 LEU A C 1
ATOM 801 O O . LEU A 1 98 ? 32.169 8.875 -27.581 1.00 78.12 98 LEU A O 1
ATOM 805 N N . ARG A 1 99 ? 33.676 7.319 -28.140 1.00 82.00 99 ARG A N 1
ATOM 806 C CA . ARG A 1 99 ? 33.484 6.525 -26.918 1.00 82.00 99 ARG A CA 1
ATOM 807 C C . ARG A 1 99 ? 33.916 7.285 -25.670 1.00 82.00 99 ARG A C 1
ATOM 809 O O . ARG A 1 99 ? 33.194 7.242 -24.676 1.00 82.00 99 ARG A O 1
ATOM 816 N N . ALA A 1 100 ? 35.055 7.974 -25.713 1.00 82.69 100 ALA A N 1
ATOM 817 C CA . ALA A 1 100 ? 35.540 8.766 -24.588 1.00 82.69 100 ALA A CA 1
ATOM 818 C C . ALA A 1 100 ? 34.560 9.899 -24.235 1.00 82.69 100 ALA A C 1
ATOM 820 O O . ALA A 1 100 ? 34.249 10.093 -23.058 1.00 82.69 100 ALA A O 1
ATOM 821 N N . GLN A 1 101 ? 34.015 10.580 -25.247 1.00 84.75 101 GLN A N 1
ATOM 822 C CA . GLN A 1 101 ? 33.053 11.668 -25.064 1.00 84.75 101 GLN A CA 1
ATOM 823 C C . GLN A 1 101 ? 31.683 11.168 -24.570 1.00 84.75 101 GLN A C 1
ATOM 825 O O . GLN A 1 101 ? 31.118 11.714 -23.624 1.00 84.75 101 GLN A O 1
ATOM 830 N N . VAL A 1 102 ? 31.179 10.059 -25.119 1.00 89.00 102 VAL A N 1
ATOM 831 C CA . VAL A 1 102 ? 29.933 9.437 -24.634 1.00 89.00 102 VAL A CA 1
ATOM 832 C C . VAL A 1 102 ? 30.096 8.933 -23.198 1.00 89.00 102 VAL A C 1
ATOM 834 O O . VAL A 1 102 ? 29.190 9.077 -22.380 1.00 89.00 102 VAL A O 1
ATOM 837 N N . GLN A 1 103 ? 31.255 8.374 -22.845 1.00 91.75 103 GLN A N 1
ATOM 838 C CA . GLN A 1 103 ? 31.511 7.887 -21.491 1.00 91.75 103 GLN A CA 1
ATOM 839 C C . GLN A 1 103 ? 31.529 9.022 -20.457 1.00 91.75 103 GLN A C 1
ATOM 841 O O . GLN A 1 103 ? 31.050 8.821 -19.334 1.00 91.75 103 GLN A O 1
ATOM 846 N N . SER A 1 104 ? 32.060 10.201 -20.801 1.00 89.12 104 SER A N 1
ATOM 847 C CA . SER A 1 104 ? 31.998 11.364 -19.911 1.00 89.12 104 SER A CA 1
ATOM 848 C C . SER A 1 104 ? 30.575 11.888 -19.755 1.00 89.12 104 SER A C 1
ATOM 850 O O . SER A 1 104 ? 30.152 12.131 -18.623 1.00 89.12 104 SER A O 1
ATOM 852 N N . ASP A 1 105 ? 29.822 11.980 -20.850 1.00 91.44 105 ASP A N 1
ATOM 853 C CA . ASP A 1 105 ? 28.455 12.509 -20.832 1.00 91.44 105 ASP A CA 1
ATOM 854 C C . ASP A 1 105 ? 27.508 11.586 -20.060 1.00 91.44 105 ASP A C 1
ATOM 856 O O . ASP A 1 105 ? 26.745 12.048 -19.212 1.00 91.44 105 ASP A O 1
ATOM 860 N N . VAL A 1 106 ? 27.626 10.267 -20.248 1.00 92.38 106 VAL A N 1
ATOM 861 C CA . VAL A 1 106 ? 26.851 9.277 -19.483 1.00 92.38 106 VAL A CA 1
ATOM 862 C C . VAL A 1 106 ? 27.188 9.351 -17.995 1.00 92.38 106 VAL A C 1
ATOM 864 O O . VAL A 1 106 ? 26.282 9.334 -17.167 1.00 92.38 106 VAL A O 1
ATOM 867 N N . ARG A 1 107 ? 28.467 9.483 -17.615 1.00 93.12 107 ARG A N 1
ATOM 868 C CA . ARG A 1 107 ? 28.841 9.621 -16.194 1.00 93.12 107 ARG A CA 1
ATOM 869 C C . ARG A 1 107 ? 28.265 10.887 -15.569 1.00 93.12 107 ARG A C 1
ATOM 871 O O . ARG A 1 107 ? 27.834 10.842 -14.417 1.00 93.12 107 ARG A O 1
ATOM 878 N N . GLN A 1 108 ? 28.258 11.999 -16.300 1.00 92.75 108 GLN A N 1
ATOM 879 C CA . GLN A 1 108 ? 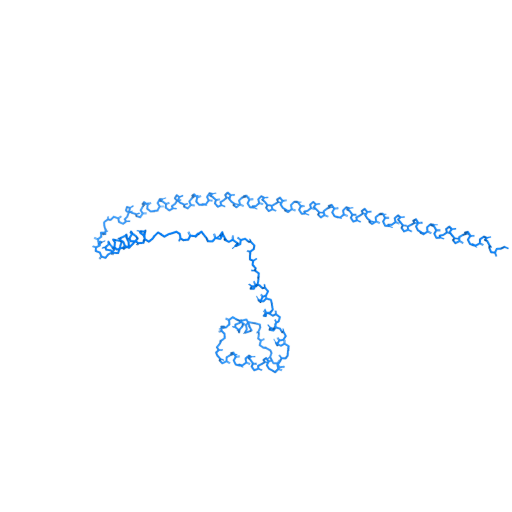27.669 13.246 -15.816 1.00 92.75 108 GLN A CA 1
ATOM 880 C C . GLN A 1 108 ? 26.146 13.146 -15.705 1.00 92.75 108 GLN A C 1
ATOM 882 O O . GLN A 1 108 ? 25.592 13.545 -14.680 1.00 92.75 108 GLN A O 1
ATOM 887 N N . ALA A 1 109 ? 25.483 12.559 -16.705 1.00 91.00 109 ALA A N 1
ATOM 888 C CA . ALA A 1 109 ? 24.041 12.340 -16.694 1.00 91.00 109 ALA A CA 1
ATOM 889 C C . ALA A 1 109 ? 23.620 11.438 -15.525 1.00 91.00 109 ALA A C 1
ATOM 891 O O . ALA A 1 109 ? 22.776 11.833 -14.725 1.00 91.00 109 ALA A O 1
ATOM 892 N N . VAL A 1 110 ? 24.291 10.294 -15.345 1.00 95.00 110 VAL A N 1
ATOM 893 C CA . VAL A 1 110 ? 24.025 9.363 -14.237 1.00 95.00 110 VAL A CA 1
ATOM 894 C C . VAL A 1 110 ? 24.268 10.026 -12.884 1.00 95.00 110 VAL A C 1
ATOM 896 O O . VAL A 1 110 ? 23.469 9.854 -11.969 1.00 95.00 110 VAL A O 1
ATOM 899 N N . LYS A 1 111 ? 25.340 10.816 -12.729 1.00 95.56 111 LYS A N 1
ATOM 900 C CA . LYS A 1 111 ? 25.608 11.517 -11.464 1.00 95.56 111 LYS A CA 1
ATOM 901 C C . LYS A 1 111 ? 24.498 12.516 -11.130 1.00 95.56 111 LYS A C 1
ATOM 903 O O . LYS A 1 111 ? 24.063 12.570 -9.981 1.00 95.56 111 LYS A O 1
ATOM 908 N N . LYS A 1 112 ? 24.023 13.262 -12.130 1.00 94.19 112 LYS A N 1
ATOM 909 C CA . LYS A 1 112 ? 22.929 14.225 -11.974 1.00 94.19 112 LYS A CA 1
ATOM 910 C C . LYS A 1 112 ? 21.609 13.529 -11.637 1.00 94.19 112 LYS A C 1
ATOM 912 O O . LYS A 1 112 ? 20.931 13.947 -10.705 1.00 94.19 112 LYS A O 1
ATOM 917 N N . GLU A 1 113 ? 21.269 12.449 -12.338 1.00 93.00 113 GLU A N 1
ATOM 918 C CA . GLU A 1 113 ? 20.079 11.647 -12.024 1.00 93.00 113 GLU A CA 1
ATOM 919 C C . GLU A 1 113 ? 20.159 11.042 -10.621 1.00 93.00 113 GLU A C 1
ATOM 921 O O . GLU A 1 113 ? 19.177 11.061 -9.887 1.00 93.00 113 GLU A O 1
ATOM 926 N N . PHE A 1 114 ? 21.337 10.579 -10.200 1.00 95.19 114 PHE A N 1
ATOM 927 C CA . PHE A 1 114 ? 21.533 10.021 -8.865 1.00 95.19 114 PHE A CA 1
ATOM 928 C C . PHE A 1 114 ? 21.448 11.076 -7.752 1.00 95.19 114 PHE A C 1
ATOM 930 O O . PHE A 1 114 ? 21.101 10.751 -6.618 1.00 95.19 114 PHE A O 1
ATOM 937 N N . GLU A 1 115 ? 21.784 12.336 -8.029 1.00 94.81 115 GLU A N 1
ATOM 938 C CA . GLU A 1 115 ? 21.564 13.453 -7.100 1.00 94.81 115 GLU A CA 1
ATOM 939 C C . GLU A 1 115 ? 20.077 13.791 -6.974 1.00 94.81 115 GLU A C 1
ATOM 941 O O . GLU A 1 115 ? 19.587 13.900 -5.851 1.00 94.81 115 GLU A O 1
ATOM 946 N N . ILE A 1 116 ? 19.351 13.853 -8.096 1.00 93.94 116 ILE A N 1
ATOM 947 C CA . ILE A 1 116 ? 17.896 14.076 -8.106 1.00 93.94 116 ILE A CA 1
ATOM 948 C C . ILE A 1 116 ? 17.181 12.944 -7.364 1.00 93.94 116 ILE A C 1
ATOM 950 O O . ILE A 1 116 ? 16.412 13.196 -6.441 1.00 93.94 116 ILE A O 1
ATOM 954 N N . TRP A 1 117 ? 17.497 11.694 -7.705 1.00 93.12 117 TRP A N 1
ATOM 955 C CA . TRP A 1 117 ? 16.887 10.524 -7.082 1.00 93.12 117 TRP A CA 1
ATOM 956 C C . TRP A 1 117 ? 17.216 10.415 -5.590 1.00 93.12 117 TRP A C 1
ATOM 958 O O . TRP A 1 117 ? 16.373 9.992 -4.804 1.00 93.12 117 TRP A O 1
ATOM 968 N N . ARG A 1 118 ? 18.425 10.812 -5.162 1.00 95.00 118 ARG A N 1
ATOM 969 C CA . ARG A 1 118 ? 18.761 10.867 -3.730 1.00 95.00 118 ARG A CA 1
ATOM 970 C C . ARG A 1 118 ? 17.944 11.917 -2.988 1.00 95.00 118 ARG A C 1
ATOM 972 O O . ARG A 1 118 ? 17.472 11.602 -1.900 1.00 95.00 118 ARG A O 1
ATOM 979 N N . ALA A 1 119 ? 17.785 13.111 -3.557 1.00 93.62 119 ALA A N 1
ATOM 980 C CA . ALA A 1 119 ? 16.994 14.175 -2.946 1.00 93.62 119 ALA A CA 1
ATOM 981 C C . ALA A 1 119 ? 15.519 13.761 -2.816 1.00 93.62 119 ALA A C 1
ATOM 983 O O . ALA A 1 119 ? 14.975 13.779 -1.717 1.00 93.62 119 ALA A O 1
ATOM 984 N N . GLU A 1 120 ? 14.916 13.258 -3.898 1.00 94.31 120 GLU A N 1
ATOM 985 C CA . GLU A 1 120 ? 13.530 12.767 -3.896 1.00 94.31 120 GLU A CA 1
ATOM 986 C C . GLU A 1 120 ? 13.332 11.628 -2.885 1.00 94.31 120 GLU A C 1
ATOM 988 O O . GLU A 1 120 ? 12.351 11.585 -2.140 1.00 94.31 120 GLU A O 1
ATOM 993 N N . ARG A 1 121 ? 14.295 10.702 -2.804 1.00 95.19 121 ARG A N 1
ATOM 994 C CA . ARG A 1 121 ? 14.214 9.587 -1.859 1.00 95.19 121 ARG A CA 1
ATOM 995 C C . ARG A 1 121 ? 14.336 10.045 -0.407 1.00 95.19 121 ARG A C 1
ATOM 997 O O . ARG A 1 121 ? 13.682 9.453 0.446 1.00 95.19 121 ARG A O 1
ATOM 1004 N N . GLN A 1 122 ? 15.148 11.063 -0.121 1.00 95.44 122 GLN A N 1
ATOM 1005 C CA . GLN A 1 122 ? 15.243 11.651 1.218 1.00 95.44 122 GLN A CA 1
ATOM 1006 C C . GLN A 1 122 ? 13.926 12.314 1.627 1.00 95.44 122 GLN A C 1
ATOM 1008 O O . GLN A 1 122 ? 13.411 11.992 2.695 1.00 95.44 122 GLN A O 1
ATOM 1013 N N . GLU A 1 123 ? 13.330 13.123 0.749 1.00 94.62 123 GLU A N 1
ATOM 1014 C CA . GLU A 1 123 ? 12.026 13.754 1.002 1.00 94.62 123 GLU A CA 1
ATOM 1015 C C . GLU A 1 123 ? 10.929 12.712 1.277 1.00 94.62 123 GLU A C 1
ATOM 1017 O O . GLU A 1 123 ? 10.142 12.857 2.213 1.00 94.62 123 GLU A O 1
ATOM 1022 N N . LEU A 1 124 ? 10.908 11.610 0.516 1.00 96.88 124 LEU A N 1
ATOM 1023 C CA . LEU A 1 124 ? 9.968 10.509 0.744 1.00 96.88 124 LEU A CA 1
ATOM 1024 C C . LEU A 1 124 ? 10.169 9.827 2.103 1.00 96.88 124 LEU A C 1
ATOM 1026 O O . LEU A 1 124 ? 9.188 9.485 2.765 1.00 96.88 124 LEU A O 1
ATOM 1030 N N . PHE A 1 125 ? 11.416 9.610 2.525 1.00 96.81 125 PHE A N 1
ATOM 1031 C CA . PHE A 1 125 ? 11.703 9.012 3.832 1.00 96.81 125 PHE A CA 1
ATOM 1032 C C . PHE A 1 125 ? 11.272 9.925 4.983 1.00 96.81 125 PHE A C 1
ATOM 1034 O O . PHE A 1 125 ? 10.660 9.442 5.936 1.00 96.81 125 PHE A O 1
ATOM 1041 N N . GLU A 1 126 ? 11.528 11.227 4.878 1.00 96.94 126 GLU A N 1
ATOM 1042 C CA . GLU A 1 126 ? 11.093 12.212 5.873 1.00 96.94 126 GLU A CA 1
ATOM 1043 C C . GLU A 1 126 ? 9.559 12.296 5.949 1.00 96.94 126 GLU A C 1
ATOM 1045 O O . GLU A 1 126 ? 8.976 12.260 7.037 1.00 96.94 126 GLU A O 1
ATOM 1050 N N . ALA A 1 127 ? 8.877 12.310 4.800 1.00 96.50 127 ALA A N 1
ATOM 1051 C CA . ALA A 1 127 ? 7.416 12.281 4.739 1.00 96.50 127 ALA A CA 1
ATOM 1052 C C . ALA A 1 127 ? 6.828 11.005 5.372 1.00 96.50 127 ALA A C 1
ATOM 1054 O O . ALA A 1 127 ? 5.844 11.064 6.109 1.00 96.50 127 ALA A O 1
ATOM 1055 N N . LEU A 1 128 ? 7.445 9.844 5.136 1.00 97.56 128 LEU A N 1
ATOM 1056 C CA . LEU A 1 128 ? 7.018 8.589 5.759 1.00 97.56 128 LEU A CA 1
ATOM 1057 C C . LEU A 1 128 ? 7.221 8.600 7.275 1.00 97.56 128 LEU A C 1
ATOM 1059 O O . LEU A 1 128 ? 6.348 8.136 8.009 1.00 97.56 128 LEU A O 1
ATOM 1063 N N . GLN A 1 129 ? 8.348 9.126 7.752 1.00 97.31 129 GLN A N 1
ATOM 1064 C CA . GLN A 1 129 ? 8.633 9.189 9.181 1.00 97.31 129 GLN A CA 1
ATOM 1065 C C . GLN A 1 129 ? 7.641 10.105 9.907 1.00 97.31 129 GLN A C 1
ATOM 1067 O O . GLN A 1 129 ? 7.028 9.690 10.891 1.00 97.31 129 GLN A O 1
ATOM 1072 N N . THR A 1 130 ? 7.410 11.307 9.378 1.00 97.12 130 THR A N 1
ATOM 1073 C CA . THR A 1 130 ? 6.424 12.246 9.941 1.00 97.12 130 THR A CA 1
ATOM 1074 C C . THR A 1 130 ? 5.013 11.662 9.953 1.00 97.12 130 THR A C 1
ATOM 1076 O O . THR A 1 130 ? 4.275 11.834 10.925 1.00 97.12 130 THR A O 1
ATOM 1079 N N . GLN A 1 131 ? 4.638 10.906 8.917 1.00 96.88 131 GLN A N 1
ATOM 1080 C CA . GLN A 1 131 ? 3.361 10.204 8.895 1.00 96.88 131 GLN A CA 1
ATOM 1081 C C . GLN A 1 131 ? 3.276 9.141 9.998 1.00 96.88 131 GLN A C 1
ATOM 1083 O O . GLN A 1 131 ? 2.248 9.044 10.670 1.00 96.88 131 GLN A O 1
ATOM 1088 N N . GLN A 1 132 ? 4.336 8.357 10.210 1.00 97.56 132 GLN A N 1
ATOM 1089 C CA . GLN A 1 132 ? 4.357 7.360 11.282 1.00 97.56 132 GLN A CA 1
ATOM 1090 C C . GLN A 1 132 ? 4.219 8.009 12.662 1.00 97.56 132 GLN A C 1
ATOM 1092 O O . GLN A 1 132 ? 3.386 7.569 13.457 1.00 97.56 132 GLN A O 1
ATOM 1097 N N . GLU A 1 133 ? 4.955 9.085 12.928 1.00 96.56 133 GLU A N 1
ATOM 1098 C CA . GLU A 1 133 ? 4.867 9.828 14.190 1.00 96.56 133 GLU A CA 1
ATOM 1099 C C . GLU A 1 133 ? 3.449 10.374 14.420 1.00 96.56 133 GLU A C 1
ATOM 1101 O O . GLU A 1 133 ? 2.859 10.141 15.478 1.00 96.56 133 GLU A O 1
ATOM 1106 N N . ALA A 1 134 ? 2.834 10.973 13.395 1.00 96.25 134 ALA A N 1
ATOM 1107 C CA . ALA A 1 134 ? 1.456 11.454 13.472 1.00 96.25 134 ALA A CA 1
ATOM 1108 C C . ALA A 1 134 ? 0.453 10.326 13.784 1.00 96.25 134 ALA A C 1
ATOM 1110 O O . ALA A 1 134 ? -0.472 10.516 14.577 1.00 96.25 134 ALA A O 1
ATOM 1111 N N . THR A 1 135 ? 0.629 9.135 13.200 1.00 97.44 135 THR A N 1
ATOM 1112 C CA . THR A 1 135 ? -0.242 7.986 13.508 1.00 97.44 135 THR A CA 1
ATOM 1113 C C . THR A 1 135 ? -0.046 7.467 14.932 1.00 97.44 135 THR A C 1
ATOM 1115 O O . THR A 1 135 ? -1.025 7.121 15.596 1.00 97.44 135 THR A O 1
ATOM 1118 N N . ALA A 1 136 ? 1.192 7.456 15.436 1.00 97.81 136 ALA A N 1
ATOM 1119 C CA . ALA A 1 136 ? 1.488 7.046 16.805 1.00 97.81 136 ALA A CA 1
ATOM 1120 C C . ALA A 1 136 ? 0.842 7.999 17.823 1.00 97.81 136 ALA A C 1
ATOM 1122 O O . ALA A 1 136 ? 0.222 7.545 18.789 1.00 97.81 136 ALA A O 1
ATOM 1123 N N . GLU A 1 137 ? 0.898 9.308 17.568 1.00 97.56 137 GLU A N 1
ATOM 1124 C CA . GLU A 1 137 ? 0.211 10.306 18.392 1.00 97.56 137 GLU A CA 1
ATOM 1125 C C . GLU A 1 137 ? -1.311 10.134 18.372 1.00 97.56 137 GLU A C 1
ATOM 1127 O O . GLU A 1 137 ? -1.958 10.215 19.418 1.00 97.56 137 GLU A O 1
ATOM 1132 N N . GLN A 1 138 ? -1.899 9.872 17.202 1.00 97.00 138 GLN A N 1
ATOM 1133 C CA . GLN A 1 138 ? -3.341 9.641 17.082 1.00 97.00 138 GLN A CA 1
ATOM 1134 C C . GLN A 1 138 ? -3.793 8.421 17.889 1.00 97.00 138 GLN A C 1
ATOM 1136 O O . GLN A 1 138 ? -4.799 8.497 18.596 1.00 97.00 138 GLN A O 1
ATOM 1141 N N . LEU A 1 139 ? -3.041 7.318 17.835 1.00 98.12 139 LEU A N 1
ATOM 1142 C CA . LEU A 1 139 ? -3.337 6.120 18.623 1.00 98.12 139 LEU A CA 1
ATOM 1143 C C . LEU A 1 139 ? -3.201 6.377 20.129 1.00 98.12 139 LEU A C 1
ATOM 1145 O O . LEU A 1 139 ? -4.035 5.905 20.905 1.00 98.12 139 LEU A O 1
ATOM 1149 N N . ALA A 1 140 ? -2.194 7.150 20.544 1.00 98.00 140 ALA A N 1
ATOM 1150 C CA . ALA A 1 140 ? -2.023 7.539 21.942 1.00 98.00 140 ALA A CA 1
ATOM 1151 C C . ALA A 1 140 ? -3.202 8.391 22.448 1.00 98.00 140 ALA A C 1
ATOM 1153 O O . ALA A 1 140 ? -3.732 8.118 23.526 1.00 98.00 140 ALA A O 1
ATOM 1154 N N . ARG A 1 141 ? -3.668 9.361 21.648 1.00 97.88 141 ARG A N 1
ATOM 1155 C CA . ARG A 1 141 ? -4.855 10.173 21.975 1.00 97.88 141 ARG A CA 1
ATOM 1156 C C . ARG A 1 141 ? -6.120 9.326 22.064 1.00 97.88 141 ARG A C 1
ATOM 1158 O O . ARG A 1 141 ? -6.835 9.416 23.054 1.00 97.88 141 ARG A O 1
ATOM 1165 N N . LEU A 1 142 ? -6.354 8.450 21.082 1.00 98.19 142 LEU A N 1
ATOM 1166 C CA . LEU A 1 142 ? -7.523 7.568 21.077 1.00 98.19 142 LEU A CA 1
ATOM 1167 C C . LEU A 1 142 ? -7.562 6.686 22.333 1.00 98.19 142 LEU A C 1
ATOM 1169 O O . LEU A 1 142 ? -8.618 6.485 22.929 1.00 98.19 142 LEU A O 1
ATOM 1173 N N . ARG A 1 143 ? -6.404 6.175 22.761 1.00 98.44 143 ARG A N 1
ATOM 1174 C CA . ARG A 1 143 ? -6.296 5.403 24.000 1.00 98.44 143 ARG A CA 1
ATOM 1175 C C . ARG A 1 143 ? -6.675 6.236 25.225 1.00 98.44 143 ARG A C 1
ATOM 1177 O O . ARG A 1 143 ? -7.439 5.755 26.055 1.00 98.44 143 ARG A O 1
ATOM 1184 N N . GLN A 1 144 ? -6.173 7.463 25.327 1.00 98.25 144 GLN A N 1
ATOM 1185 C CA . GLN A 1 144 ? -6.500 8.364 26.433 1.00 98.25 144 GLN A CA 1
ATOM 1186 C C . GLN A 1 144 ? -8.001 8.703 26.474 1.00 98.25 144 GLN A C 1
ATOM 1188 O O . GLN A 1 144 ? -8.606 8.736 27.550 1.00 98.25 144 GLN A O 1
ATOM 1193 N N . ASP A 1 145 ? -8.623 8.898 25.311 1.00 98.12 145 ASP A N 1
ATOM 1194 C CA . ASP A 1 145 ? -10.067 9.121 25.20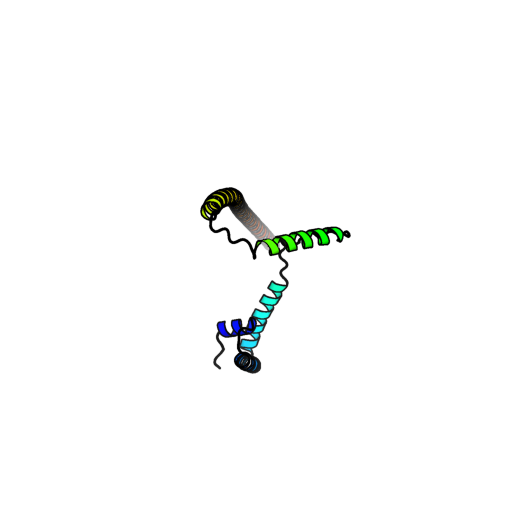6 1.00 98.12 145 ASP A CA 1
ATOM 1195 C C . ASP A 1 145 ? -10.854 7.890 25.675 1.00 98.12 145 ASP A C 1
ATOM 1197 O O . ASP A 1 145 ? -11.823 8.021 26.424 1.00 98.12 145 ASP A O 1
ATOM 1201 N N . LEU A 1 146 ? -10.413 6.681 25.307 1.00 98.44 146 LEU A N 1
ATOM 1202 C CA . LEU A 1 146 ? -11.029 5.436 25.775 1.00 98.44 146 LEU A CA 1
ATOM 1203 C C . LEU A 1 146 ? -10.894 5.256 27.290 1.00 98.44 146 LEU A C 1
ATOM 1205 O O . LEU A 1 146 ? -11.863 4.866 27.940 1.00 98.44 146 LEU A O 1
ATOM 1209 N N . GLU A 1 147 ? -9.731 5.571 27.863 1.00 98.25 147 GLU A N 1
ATOM 1210 C CA . GLU A 1 147 ? -9.520 5.552 29.316 1.00 98.25 147 GLU A CA 1
ATOM 1211 C C . GLU A 1 147 ? -10.448 6.562 30.019 1.00 98.25 147 GLU A C 1
ATOM 1213 O O . GLU A 1 147 ? -11.073 6.239 31.030 1.00 98.25 147 GLU A O 1
ATOM 1218 N N . THR A 1 148 ? -10.641 7.746 29.433 1.00 98.19 148 THR A N 1
ATOM 1219 C CA . THR A 1 148 ? -11.569 8.768 29.946 1.00 98.19 148 THR A CA 1
ATOM 1220 C C . THR A 1 148 ? -13.019 8.287 29.903 1.00 98.19 148 THR A C 1
ATOM 1222 O O . THR A 1 148 ? -13.740 8.388 30.898 1.00 98.19 148 THR A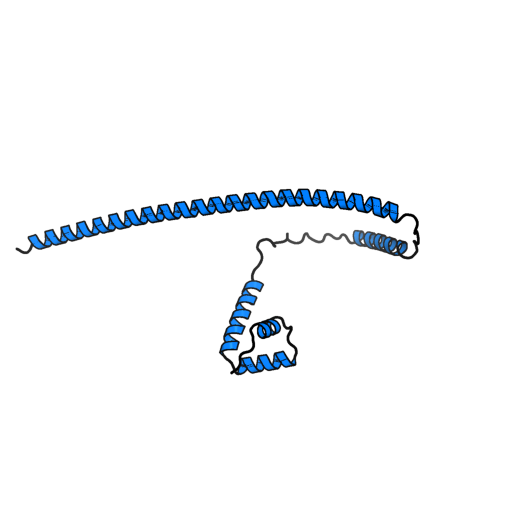 O 1
ATOM 1225 N N . VAL A 1 149 ? -13.449 7.718 28.774 1.00 98.38 149 VAL A N 1
ATOM 1226 C CA . VAL A 1 149 ? -14.800 7.162 28.620 1.00 98.38 149 VAL A CA 1
ATOM 1227 C C . VAL A 1 149 ? -15.030 6.014 29.602 1.00 98.38 149 VAL A C 1
ATOM 1229 O O . VAL A 1 149 ? -16.106 5.946 30.195 1.00 98.38 149 VAL A O 1
ATOM 1232 N N . ALA A 1 150 ? -14.034 5.154 29.828 1.00 98.19 150 ALA A N 1
ATOM 1233 C CA . ALA A 1 150 ? -14.126 4.065 30.798 1.00 98.19 150 ALA A CA 1
ATOM 1234 C C . ALA A 1 150 ? -14.350 4.589 32.227 1.00 98.19 150 ALA A C 1
ATOM 1236 O O . ALA A 1 150 ? -15.266 4.126 32.909 1.00 98.19 150 ALA A O 1
ATOM 1237 N N . VAL A 1 151 ? -13.595 5.611 32.648 1.00 97.94 151 VAL A N 1
ATOM 1238 C CA . VAL A 1 151 ? -13.769 6.251 33.966 1.00 97.94 151 VAL A CA 1
ATOM 1239 C C . VAL A 1 151 ? -15.143 6.920 34.090 1.00 97.94 151 VAL A C 1
ATOM 1241 O O . VAL A 1 151 ? -15.818 6.772 35.111 1.00 97.94 151 VAL A O 1
ATOM 1244 N N . MET A 1 152 ? -15.601 7.629 33.051 1.00 97.56 152 MET A N 1
ATOM 1245 C CA . MET A 1 152 ? -16.932 8.253 33.051 1.00 97.56 152 MET A CA 1
ATOM 1246 C C . MET A 1 152 ? -18.057 7.212 33.108 1.00 97.56 152 MET A C 1
ATOM 1248 O O . MET A 1 152 ? -19.052 7.418 33.808 1.00 97.56 152 MET A O 1
ATOM 1252 N N . ALA A 1 153 ? -17.900 6.091 32.402 1.00 98.00 153 ALA A N 1
ATOM 1253 C CA . ALA A 1 153 ? -18.853 4.989 32.423 1.00 98.00 153 ALA A CA 1
ATOM 1254 C C . ALA A 1 153 ? -18.928 4.342 33.813 1.00 98.00 153 ALA A C 1
ATOM 1256 O O . ALA A 1 153 ? -20.029 4.141 34.331 1.00 98.00 153 ALA A O 1
ATOM 1257 N N . GLU A 1 154 ? -17.785 4.080 34.451 1.00 97.88 154 GLU A N 1
ATOM 1258 C CA . GLU A 1 154 ? -17.733 3.519 35.804 1.00 97.88 154 GLU A CA 1
ATOM 1259 C C . GLU A 1 154 ? -18.391 4.447 36.836 1.00 97.88 154 GLU A C 1
ATOM 1261 O O . GLU A 1 154 ? -19.252 4.010 37.605 1.00 97.88 154 GLU A O 1
ATOM 1266 N N . ALA A 1 155 ? -18.081 5.746 36.798 1.00 97.50 155 ALA A N 1
ATOM 1267 C CA . ALA A 1 155 ? -18.718 6.736 37.667 1.00 97.50 155 ALA A CA 1
ATOM 1268 C C . ALA A 1 155 ? -20.244 6.806 37.449 1.00 97.50 155 ALA A C 1
ATOM 1270 O O . ALA A 1 155 ? -21.020 6.894 38.409 1.00 97.50 155 ALA A O 1
ATOM 1271 N N . GLY A 1 156 ? -20.693 6.723 36.191 1.00 97.50 156 GLY A N 1
ATOM 1272 C CA . GLY A 1 156 ? -22.112 6.664 35.837 1.00 97.50 156 GLY A CA 1
ATOM 1273 C C . GLY A 1 156 ? -22.818 5.435 36.420 1.00 97.50 156 GLY A C 1
ATOM 1274 O O . GLY A 1 156 ? -23.899 5.565 37.003 1.00 97.50 156 GLY A O 1
ATOM 1275 N N . LEU A 1 157 ? -22.188 4.259 36.331 1.00 98.31 157 LEU A N 1
ATOM 1276 C CA . LEU A 1 157 ? -22.711 3.004 36.883 1.00 98.31 157 LEU A CA 1
ATOM 1277 C C . LEU A 1 157 ? -22.798 3.039 38.414 1.00 98.31 157 LEU A C 1
ATOM 1279 O O . LEU A 1 157 ? -23.842 2.694 38.973 1.00 98.31 157 LEU A O 1
ATOM 1283 N N . GLN A 1 158 ? -21.759 3.524 39.098 1.00 97.38 158 GLN A N 1
ATOM 1284 C CA . GLN A 1 158 ? -21.772 3.672 40.559 1.00 97.38 158 GLN A CA 1
ATOM 1285 C C . GLN A 1 158 ? -22.875 4.641 41.022 1.00 97.38 158 GLN A C 1
ATOM 1287 O O . GLN A 1 158 ? -23.590 4.377 41.998 1.00 97.38 158 GLN A O 1
ATOM 1292 N N . SER A 1 159 ? -23.074 5.744 40.292 1.00 97.25 159 SER A N 1
ATOM 1293 C CA . SER A 1 159 ? -24.160 6.696 40.556 1.00 97.25 159 SER A CA 1
ATOM 1294 C C . SER A 1 159 ? -25.538 6.048 40.395 1.00 97.25 159 SER A C 1
ATOM 1296 O O . SER A 1 159 ? -26.403 6.196 41.267 1.00 97.25 159 SER A O 1
ATOM 1298 N N . ALA A 1 160 ? -25.739 5.277 39.321 1.00 97.44 160 ALA A N 1
ATOM 1299 C CA . ALA A 1 160 ? -26.978 4.541 39.085 1.00 97.44 160 ALA A CA 1
ATOM 1300 C C . ALA A 1 160 ? -27.256 3.525 40.204 1.00 97.44 160 ALA A C 1
ATOM 1302 O O . ALA A 1 160 ? -28.364 3.497 40.742 1.00 97.44 160 ALA A O 1
ATOM 1303 N N . GLN A 1 161 ? -26.243 2.763 40.628 1.00 97.19 161 GLN A N 1
ATOM 1304 C CA . GLN A 1 161 ? -26.368 1.796 41.721 1.00 97.19 161 GLN A CA 1
ATOM 130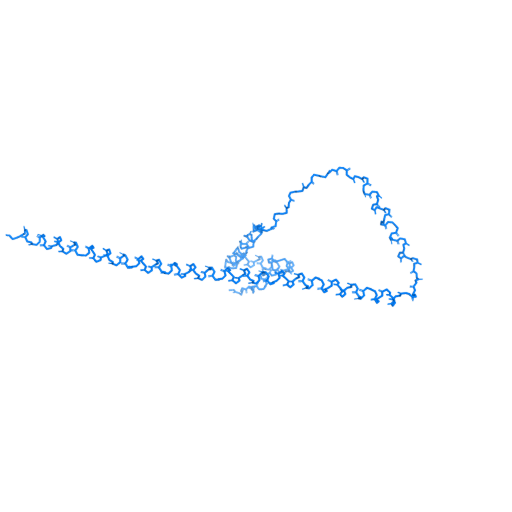5 C C . GLN A 1 161 ? -26.725 2.474 43.050 1.00 97.19 161 GLN A C 1
ATOM 1307 O O . GLN A 1 161 ? -27.603 2.007 43.776 1.00 97.19 161 GLN A O 1
ATOM 1312 N N . THR A 1 162 ? -26.113 3.623 43.340 1.00 97.31 162 THR A N 1
ATOM 1313 C CA . THR A 1 162 ? -26.413 4.410 44.545 1.00 97.31 162 THR A CA 1
ATOM 1314 C C . THR A 1 162 ? -27.863 4.902 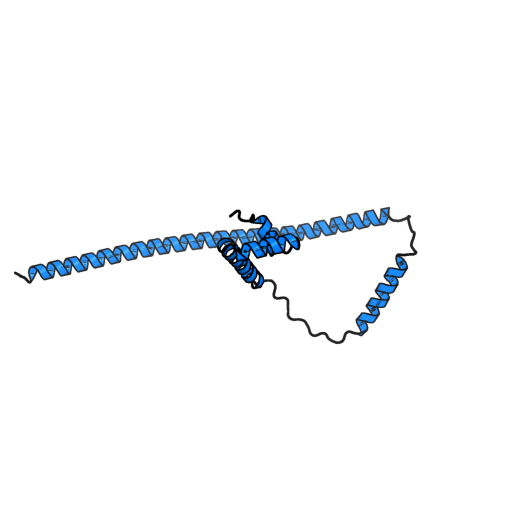44.544 1.00 97.31 162 THR A C 1
ATOM 1316 O O . THR A 1 162 ? -28.552 4.821 45.565 1.00 97.31 162 THR A O 1
ATOM 1319 N N . ARG A 1 163 ? -28.364 5.372 43.393 1.00 96.38 163 ARG A N 1
ATOM 1320 C CA . ARG A 1 163 ? -29.766 5.794 43.232 1.00 96.38 163 ARG A CA 1
ATOM 1321 C C . ARG A 1 163 ? -30.734 4.629 43.418 1.00 96.38 163 ARG A C 1
ATOM 1323 O O . ARG A 1 163 ? -31.719 4.794 44.131 1.00 96.38 163 ARG A O 1
ATOM 1330 N N . ILE A 1 164 ? -30.442 3.466 42.832 1.00 96.75 164 ILE A N 1
ATOM 1331 C CA . ILE A 1 164 ? -31.262 2.256 42.995 1.00 96.75 164 ILE A CA 1
ATOM 1332 C C . ILE A 1 164 ? -31.316 1.849 44.471 1.00 96.75 164 ILE A C 1
ATOM 1334 O O . ILE A 1 164 ? -32.408 1.696 45.012 1.00 96.75 164 ILE A O 1
ATOM 1338 N N . ASN A 1 165 ? -30.172 1.771 45.155 1.00 96.31 165 ASN A N 1
ATOM 1339 C CA . ASN A 1 165 ? -30.122 1.430 46.580 1.00 96.31 165 ASN A CA 1
ATOM 1340 C C . ASN A 1 165 ? -30.926 2.415 47.446 1.00 96.31 165 ASN A C 1
ATOM 1342 O O . ASN A 1 165 ? -31.617 1.993 48.373 1.00 96.31 165 ASN A O 1
ATOM 1346 N N . LYS A 1 166 ? -30.887 3.716 47.124 1.00 94.75 166 LYS A N 1
ATOM 1347 C CA . LYS A 1 166 ? -31.688 4.744 47.808 1.00 94.75 166 LYS A CA 1
ATOM 1348 C C . LYS A 1 166 ? -33.192 4.577 47.561 1.00 94.75 166 LYS A C 1
ATOM 1350 O O . LYS A 1 166 ? -33.980 4.778 48.477 1.00 94.75 166 LYS A O 1
ATOM 1355 N N . LEU A 1 167 ? -33.606 4.224 46.345 1.00 95.69 167 LEU A N 1
ATOM 1356 C CA . LEU A 1 167 ? -35.018 3.961 46.046 1.00 95.69 167 LEU A CA 1
ATOM 1357 C C . LEU A 1 167 ? -35.515 2.707 46.775 1.00 95.69 167 LEU A C 1
ATOM 1359 O O . LEU A 1 167 ? -36.579 2.745 47.385 1.00 95.69 167 LEU A O 1
ATOM 1363 N N . VAL A 1 168 ? -34.714 1.638 46.784 1.00 94.25 168 VAL A N 1
ATOM 1364 C CA . VAL A 1 168 ? -35.027 0.395 47.505 1.00 94.25 168 VAL A CA 1
ATOM 1365 C C . VAL A 1 168 ? -35.172 0.648 49.010 1.00 94.25 168 VAL A C 1
ATOM 1367 O O . VAL A 1 168 ? -36.125 0.163 49.626 1.00 94.25 168 VAL A O 1
ATOM 1370 N N . SER A 1 169 ? -34.275 1.435 49.616 1.00 92.12 169 SER A N 1
ATOM 1371 C CA . SER A 1 169 ? -34.373 1.754 51.045 1.00 92.12 169 SER A CA 1
ATOM 1372 C C . SER A 1 169 ? -35.613 2.588 51.377 1.00 92.12 169 SER A C 1
ATOM 1374 O O . SER A 1 169 ? -36.269 2.306 52.376 1.00 92.12 169 SER A O 1
ATOM 1376 N N . LEU A 1 170 ? -35.991 3.543 50.520 1.00 92.50 170 LEU A N 1
ATOM 1377 C CA . LEU A 1 170 ? -37.228 4.315 50.680 1.00 92.50 170 LEU A CA 1
ATOM 1378 C C . LEU A 1 170 ? -38.477 3.431 50.572 1.00 92.50 170 LEU A C 1
ATOM 1380 O O . LEU A 1 170 ? -39.390 3.578 51.380 1.00 92.50 170 LEU A O 1
ATOM 1384 N N . THR A 1 171 ? -38.512 2.483 49.630 1.00 89.38 171 THR A N 1
ATOM 1385 C CA . THR A 1 171 ? -39.653 1.560 49.506 1.00 89.38 171 THR A CA 1
ATOM 1386 C C . THR A 1 171 ? -39.803 0.630 50.708 1.00 89.38 171 THR A C 1
ATOM 1388 O O . THR A 1 171 ? -40.927 0.332 51.091 1.00 89.38 171 THR A O 1
ATOM 1391 N N . LYS A 1 172 ? -38.698 0.211 51.343 1.00 80.12 172 LYS A N 1
ATOM 1392 C CA . LYS A 1 172 ? -38.733 -0.700 52.500 1.00 80.12 172 LYS A CA 1
ATOM 1393 C C . LYS A 1 172 ? -39.301 -0.047 53.768 1.00 80.12 172 LYS A C 1
ATOM 1395 O O . LYS A 1 172 ? -39.887 -0.739 54.587 1.00 80.12 172 LYS A O 1
ATOM 1400 N N . VAL A 1 173 ? -39.139 1.269 53.922 1.00 75.69 173 VAL A N 1
ATOM 1401 C CA . VAL A 1 173 ? -39.649 2.032 55.078 1.00 75.69 173 VAL A CA 1
ATOM 1402 C C . VAL A 1 173 ? -41.149 2.344 54.954 1.00 75.69 173 VAL A C 1
ATOM 1404 O O . VAL A 1 173 ? -41.804 2.580 55.958 1.00 75.69 173 VAL A O 1
ATOM 1407 N N . GLY A 1 174 ? -41.717 2.334 53.743 1.00 66.06 174 GLY A N 1
ATOM 1408 C CA . GLY A 1 174 ? -43.138 2.638 53.509 1.00 66.06 174 GLY A CA 1
ATOM 1409 C C . GLY A 1 174 ? -44.101 1.448 53.617 1.00 66.06 174 GLY A C 1
ATOM 1410 O O . GLY A 1 174 ? -45.282 1.619 53.328 1.00 66.06 174 GLY A O 1
ATOM 1411 N N . THR A 1 175 ? -43.611 0.251 53.953 1.00 60.06 175 THR A N 1
ATOM 1412 C CA . THR A 1 175 ? -44.403 -0.997 54.009 1.00 60.06 175 THR A CA 1
ATOM 1413 C C . THR A 1 175 ? -44.578 -1.577 55.420 1.00 60.06 175 THR A C 1
ATOM 1415 O O . THR A 1 175 ? -45.094 -2.686 55.541 1.00 60.06 175 THR A O 1
ATOM 1418 N N . GLU A 1 176 ? -44.156 -0.856 56.462 1.00 48.59 176 GLU A N 1
ATOM 1419 C CA . GLU A 1 176 ? -44.498 -1.120 57.875 1.00 48.59 176 GLU A CA 1
ATOM 1420 C C . GLU A 1 176 ? -45.595 -0.153 58.341 1.00 48.59 176 GLU A C 1
ATOM 1422 O O . GLU A 1 176 ? -46.490 -0.605 59.090 1.00 48.59 176 GLU A O 1
#